Protein AF-A0A7S1F612-F1 (afdb_monomer)

Secondary structure (DSSP, 8-state):
--HHHHHHHHHHHHHHHHHHHHHHHHHHHHHTTGGGTSTTSS-----SS-S-HHHHHHHHHHHHHHHS-----------PPS----S-TT-----S--EEEEEETTTEEEEEETTHHHHHHHHHH-SSS---SHHHHHHTT-------TT-TT------PPP-

Radius of gyration: 30.18 Å; Cα contacts (8 Å, |Δi|>4): 54; chains: 1; bounding box: 71×54×84 Å

Organism: Noctiluca scintillans (NCBI:txid2966)

Sequence (163 aa):
MVAGVDIFTWYYVFLMFLVFILLAFFTCCFQTEAYKLFPRWGPIVKFDSHNDEGMRINQFLLAQHVQNYRPPEPVPEHTVKYGALGESTWGHCEAPMERVPFVHPTMGEVIMIQGFPATQEKRAHSRTWARDEPYFMKEKGIKQKILTPDDMTGSFVYQQMVP

pLDDT: mean 72.62, std 15.84, range [32.31, 98.19]

Solvent-accessible surface area (backbone atoms only — not comparable to full-atom values): 10796 Å² total; per-residue (Å²): 135,65,77,64,57,55,58,55,51,53,50,51,53,52,52,53,53,52,53,51,53,52,54,51,51,53,51,48,40,57,76,66,44,51,51,59,76,44,91,87,60,42,85,81,79,67,72,92,58,74,99,42,69,67,56,58,50,51,52,49,52,50,52,50,47,62,72,67,57,65,80,83,68,91,76,80,93,73,92,76,82,88,86,81,85,73,82,78,87,83,64,85,87,73,71,72,67,53,72,40,84,40,75,42,98,88,72,41,81,41,76,40,56,48,66,49,68,64,51,52,50,45,35,75,74,37,88,86,44,80,60,81,49,71,69,53,27,50,74,71,69,47,76,78,80,81,83,56,95,80,66,83,74,81,65,84,79,74,84,75,79,78,132

Structure (mmCIF, N/CA/C/O backbone):
data_AF-A0A7S1F612-F1
#
_entry.id   AF-A0A7S1F612-F1
#
loop_
_atom_site.group_PDB
_atom_site.id
_atom_site.type_symbol
_atom_site.label_atom_id
_atom_site.label_alt_id
_atom_site.label_comp_id
_atom_site.label_asym_id
_atom_site.label_entity_id
_atom_site.label_seq_id
_atom_site.pdbx_PDB_ins_code
_atom_site.Cartn_x
_atom_site.Cartn_y
_atom_site.Cartn_z
_atom_site.occupancy
_atom_site.B_iso_or_equiv
_atom_site.auth_seq_id
_atom_site.auth_comp_id
_atom_site.auth_asym_id
_atom_site.auth_atom_id
_atom_site.pdbx_PDB_model_num
ATOM 1 N N . MET A 1 1 ? 41.217 2.510 -47.722 1.00 54.81 1 MET A N 1
ATOM 2 C CA . MET A 1 1 ? 40.181 3.148 -46.876 1.00 54.81 1 MET A CA 1
ATOM 3 C C . MET A 1 1 ? 38.897 2.313 -46.725 1.00 54.81 1 MET A C 1
ATOM 5 O O . MET A 1 1 ? 37.914 2.848 -46.246 1.00 54.81 1 MET A O 1
ATOM 9 N N . VAL A 1 2 ? 38.886 1.009 -47.052 1.00 59.22 2 VAL A N 1
ATOM 10 C CA . VAL A 1 2 ? 37.667 0.168 -46.959 1.00 59.22 2 VAL A CA 1
ATOM 11 C C . VAL A 1 2 ? 37.621 -0.663 -45.664 1.00 59.22 2 VAL A C 1
ATOM 13 O O . VAL A 1 2 ? 36.578 -0.74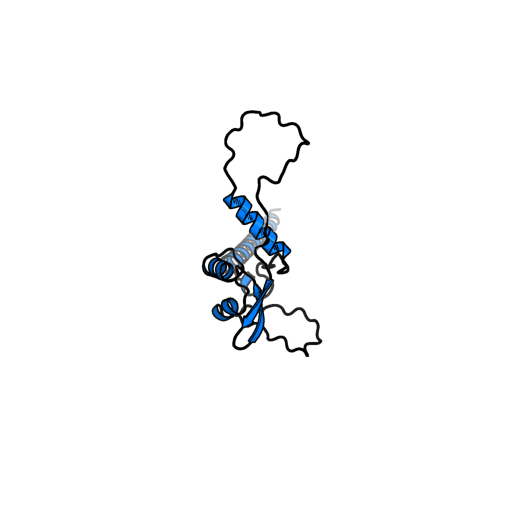5 -45.038 1.00 59.22 2 VAL A O 1
ATOM 16 N N . ALA A 1 3 ? 38.766 -1.143 -45.162 1.00 60.06 3 ALA A N 1
ATOM 17 C CA . ALA A 1 3 ? 38.830 -2.013 -43.975 1.00 60.06 3 ALA A CA 1
ATOM 18 C C . ALA A 1 3 ? 38.433 -1.353 -42.635 1.00 60.06 3 ALA A C 1
ATOM 20 O O . ALA A 1 3 ? 38.202 -2.043 -41.648 1.00 60.06 3 ALA A O 1
ATOM 21 N N . GLY A 1 4 ? 38.373 -0.018 -42.571 1.00 60.59 4 GLY A N 1
ATOM 22 C CA . GLY A 1 4 ? 37.962 0.689 -41.354 1.00 60.59 4 GLY A CA 1
ATOM 23 C C . GLY A 1 4 ? 36.454 0.633 -41.115 1.00 60.59 4 GLY A C 1
ATOM 24 O O . GLY A 1 4 ? 36.026 0.618 -39.968 1.00 60.59 4 GLY A O 1
ATOM 25 N N . VAL A 1 5 ? 35.653 0.564 -42.184 1.00 68.69 5 VAL A N 1
ATOM 26 C CA . VAL A 1 5 ? 34.184 0.601 -42.099 1.00 68.69 5 VAL A CA 1
ATOM 27 C C . VAL A 1 5 ? 33.641 -0.692 -41.487 1.00 68.69 5 VAL A C 1
ATOM 29 O O . VAL A 1 5 ? 32.752 -0.633 -40.642 1.00 68.69 5 VAL A O 1
ATOM 32 N N . ASP A 1 6 ? 34.248 -1.838 -41.805 1.00 80.81 6 ASP A N 1
ATOM 33 C CA . ASP A 1 6 ? 33.793 -3.147 -41.322 1.00 80.81 6 ASP A CA 1
ATOM 34 C C . ASP A 1 6 ? 33.875 -3.270 -39.793 1.00 80.81 6 ASP A C 1
ATOM 36 O O . ASP A 1 6 ? 32.943 -3.757 -39.155 1.00 80.81 6 ASP A O 1
ATOM 40 N N . ILE A 1 7 ? 34.958 -2.782 -39.177 1.00 87.56 7 ILE A N 1
ATOM 41 C CA . ILE A 1 7 ? 35.165 -2.884 -37.722 1.00 87.56 7 ILE A CA 1
ATOM 42 C C . ILE A 1 7 ? 34.110 -2.075 -36.963 1.00 87.56 7 ILE A C 1
ATOM 44 O O . ILE A 1 7 ? 33.538 -2.566 -35.987 1.00 87.56 7 ILE A O 1
ATOM 48 N N . PHE A 1 8 ? 33.813 -0.857 -37.424 1.00 87.62 8 PHE A N 1
ATOM 49 C CA . PHE A 1 8 ? 32.770 -0.033 -36.812 1.00 87.62 8 PHE A CA 1
ATOM 50 C C . PHE A 1 8 ? 31.387 -0.666 -36.987 1.00 87.62 8 PHE A C 1
ATOM 52 O O . PHE A 1 8 ? 30.623 -0.720 -36.025 1.00 87.62 8 PHE A O 1
ATOM 59 N N . THR A 1 9 ? 31.071 -1.209 -38.166 1.00 89.44 9 THR A N 1
ATOM 60 C CA . THR A 1 9 ? 29.791 -1.893 -38.397 1.00 89.44 9 THR A CA 1
ATOM 61 C C . THR A 1 9 ? 29.617 -3.104 -37.477 1.00 89.44 9 THR A C 1
ATOM 63 O O . THR A 1 9 ? 28.586 -3.212 -36.812 1.00 89.44 9 THR A O 1
ATOM 66 N N . TRP A 1 10 ? 30.624 -3.976 -37.362 1.00 91.56 10 TRP A N 1
ATOM 67 C CA . TRP A 1 10 ? 30.567 -5.136 -36.462 1.00 91.56 10 TRP A CA 1
ATOM 68 C C . TRP A 1 10 ? 30.443 -4.740 -34.989 1.00 91.56 10 TRP A C 1
ATOM 70 O O . TRP A 1 10 ? 29.696 -5.376 -34.243 1.00 91.56 10 TRP A O 1
ATOM 80 N N . TYR A 1 11 ? 31.109 -3.659 -34.580 1.00 93.56 11 TYR A N 1
ATOM 81 C CA . TYR A 1 11 ? 30.973 -3.107 -33.235 1.00 93.56 11 TYR A CA 1
ATOM 82 C C . TYR A 1 11 ? 29.530 -2.674 -32.926 1.00 93.56 11 TYR A C 1
ATOM 84 O O . TYR A 1 11 ? 28.983 -3.053 -31.889 1.00 93.56 11 TYR A O 1
ATOM 92 N N . TYR A 1 12 ? 28.873 -1.943 -33.833 1.00 94.88 12 TYR A N 1
ATOM 93 C CA . TYR A 1 12 ? 27.480 -1.527 -33.633 1.00 94.88 12 TYR A CA 1
ATOM 94 C C . TYR A 1 12 ? 26.499 -2.703 -33.647 1.00 94.88 12 TYR A C 1
ATOM 96 O O . TYR A 1 12 ? 25.571 -2.725 -32.838 1.00 94.88 12 TYR A O 1
ATOM 104 N N . VAL A 1 13 ? 26.717 -3.704 -34.507 1.00 95.31 13 VAL A N 1
ATOM 105 C CA . VAL A 1 13 ? 25.907 -4.935 -34.519 1.00 95.31 13 VAL A CA 1
ATOM 106 C C . VAL A 1 13 ? 26.019 -5.666 -33.180 1.00 95.31 13 VAL A C 1
ATOM 108 O O . VAL A 1 13 ? 25.002 -6.070 -32.612 1.00 95.31 13 VAL A O 1
ATOM 111 N N . PHE A 1 14 ? 27.233 -5.783 -32.637 1.00 96.56 14 PHE A N 1
ATOM 112 C CA . PHE A 1 14 ? 27.459 -6.388 -31.328 1.00 96.56 14 PHE A CA 1
ATOM 113 C C . PHE A 1 14 ? 26.760 -5.613 -30.201 1.00 96.56 14 PHE A C 1
ATOM 115 O O . PHE A 1 14 ? 26.064 -6.216 -29.383 1.00 96.56 14 PHE A O 1
ATOM 122 N N . LEU A 1 15 ? 26.884 -4.280 -30.177 1.00 97.25 15 LEU A N 1
ATOM 123 C CA . LEU A 1 15 ? 26.197 -3.445 -29.186 1.00 97.25 15 LEU A CA 1
ATOM 124 C C . LEU A 1 15 ? 24.675 -3.590 -29.262 1.00 97.25 15 LEU A C 1
ATOM 126 O O . LEU A 1 15 ? 24.020 -3.728 -28.231 1.00 97.25 15 LEU A O 1
ATOM 130 N N . MET A 1 16 ? 24.112 -3.589 -30.471 1.00 97.38 16 MET A N 1
ATOM 131 C CA . MET A 1 16 ? 22.675 -3.758 -30.672 1.00 97.38 16 MET A CA 1
ATOM 132 C C . MET A 1 16 ? 22.204 -5.116 -30.136 1.00 97.38 16 MET A C 1
ATOM 134 O O . MET A 1 16 ? 21.207 -5.189 -29.417 1.00 97.38 16 MET A O 1
ATOM 138 N N . PHE A 1 17 ? 22.948 -6.184 -30.427 1.00 97.81 17 PHE A N 1
ATOM 139 C CA . PHE A 1 17 ? 22.651 -7.519 -29.914 1.00 97.81 17 PHE A CA 1
ATOM 140 C C . PHE A 1 17 ? 22.700 -7.579 -28.378 1.00 97.81 17 PHE A C 1
ATOM 142 O O . PHE A 1 17 ? 21.800 -8.140 -27.753 1.00 97.81 17 PHE A O 1
ATOM 149 N N . LEU A 1 18 ? 23.692 -6.933 -27.757 1.00 98.06 18 LEU A N 1
ATOM 150 C CA . LEU A 1 18 ? 23.807 -6.836 -26.299 1.00 98.06 18 LEU A CA 1
ATOM 151 C C . LEU A 1 18 ? 22.589 -6.123 -25.687 1.00 98.06 18 LEU A C 1
ATOM 153 O O . LEU A 1 18 ? 22.011 -6.614 -24.715 1.00 98.06 18 LEU A O 1
ATOM 157 N N . VAL A 1 19 ? 22.147 -5.012 -26.284 1.00 98.19 19 VAL A N 1
ATOM 158 C CA . VAL A 1 19 ? 20.943 -4.289 -25.840 1.00 98.19 19 VAL A CA 1
ATOM 159 C C . VAL A 1 19 ? 19.702 -5.184 -25.905 1.00 98.19 19 VAL A C 1
ATOM 161 O O . VAL A 1 19 ? 18.923 -5.209 -24.951 1.00 98.19 19 VAL A O 1
ATOM 164 N N . PHE A 1 20 ? 19.532 -5.968 -26.973 1.00 98.12 20 PHE A N 1
ATOM 165 C CA . PHE A 1 20 ? 18.406 -6.900 -27.085 1.00 98.12 20 PHE A CA 1
ATOM 166 C C . PHE A 1 20 ? 18.432 -8.002 -26.021 1.00 98.12 20 PHE A C 1
ATOM 168 O O . PHE A 1 20 ? 17.381 -8.318 -25.461 1.00 98.12 20 PHE A O 1
ATOM 175 N N . ILE A 1 21 ? 19.608 -8.544 -25.687 1.00 98.06 21 ILE A N 1
ATOM 176 C CA . ILE A 1 21 ? 19.746 -9.522 -24.595 1.00 98.06 21 ILE A CA 1
ATOM 177 C C . ILE A 1 21 ? 19.318 -8.906 -23.260 1.00 98.06 21 ILE A C 1
ATOM 179 O O . ILE A 1 21 ? 18.557 -9.527 -22.517 1.00 98.06 21 ILE A O 1
ATOM 183 N N . LEU A 1 22 ? 19.765 -7.683 -22.959 1.00 97.62 22 LEU A N 1
ATOM 184 C CA . LEU A 1 22 ? 19.389 -6.998 -21.719 1.00 97.62 22 LEU A CA 1
ATOM 185 C C . LEU A 1 22 ? 17.879 -6.755 -21.649 1.00 97.62 22 LEU A C 1
ATOM 187 O O . LEU A 1 22 ? 17.259 -7.053 -20.629 1.00 97.62 22 LEU A O 1
ATOM 191 N N . LEU A 1 23 ? 17.271 -6.273 -22.734 1.00 97.88 23 LEU A N 1
ATOM 192 C CA . LEU A 1 23 ? 15.824 -6.061 -22.800 1.00 97.88 23 LEU A CA 1
ATOM 193 C C . LEU A 1 23 ? 15.048 -7.368 -22.612 1.00 97.88 23 LEU A C 1
ATOM 195 O O . LEU A 1 23 ? 14.076 -7.394 -21.857 1.00 97.88 23 LEU A O 1
ATOM 199 N N . ALA A 1 24 ? 15.487 -8.461 -23.239 1.00 97.19 24 ALA A N 1
ATOM 200 C CA . ALA A 1 24 ? 14.866 -9.771 -23.067 1.00 97.19 24 ALA A CA 1
ATOM 201 C C . ALA A 1 24 ? 14.977 -10.264 -21.614 1.00 97.19 24 ALA A C 1
ATOM 203 O O . ALA A 1 24 ? 13.993 -10.750 -21.054 1.00 97.19 24 ALA A O 1
ATOM 204 N N . PHE A 1 25 ? 16.137 -10.073 -20.979 1.00 96.44 25 PHE A N 1
ATOM 205 C CA . PHE A 1 25 ? 16.354 -10.418 -19.575 1.00 96.44 25 PHE A CA 1
ATOM 206 C C . PHE A 1 25 ? 15.421 -9.636 -18.641 1.00 96.44 25 PHE A C 1
ATOM 208 O O . PHE A 1 25 ? 14.708 -10.245 -17.844 1.00 96.44 25 PHE A O 1
ATOM 215 N N . PHE A 1 26 ? 15.349 -8.307 -18.775 1.00 95.44 26 PHE A N 1
ATOM 216 C CA . PHE A 1 26 ? 14.436 -7.486 -17.971 1.00 95.44 26 PHE A CA 1
ATOM 217 C C . PHE A 1 26 ? 12.969 -7.856 -18.201 1.00 95.44 26 PHE A C 1
ATOM 219 O O . PHE A 1 26 ? 12.209 -7.973 -17.240 1.00 95.44 26 PHE A O 1
ATOM 226 N N . THR A 1 27 ? 12.580 -8.101 -19.454 1.00 95.69 27 THR A N 1
ATOM 227 C CA . THR A 1 27 ? 11.215 -8.528 -19.792 1.00 95.69 27 THR A CA 1
ATOM 228 C C . THR A 1 27 ? 10.874 -9.865 -19.132 1.00 95.69 27 THR A C 1
ATOM 230 O O . THR A 1 27 ? 9.799 -10.009 -18.552 1.00 95.69 27 THR A O 1
ATOM 233 N N . CYS A 1 28 ? 11.801 -10.827 -19.153 1.00 95.44 28 CYS A N 1
ATOM 234 C CA . CYS A 1 28 ? 11.635 -12.122 -18.495 1.00 95.44 28 CYS A CA 1
ATOM 235 C C . CYS A 1 28 ? 11.515 -11.974 -16.968 1.00 95.44 28 CYS A C 1
ATOM 237 O O . CYS A 1 28 ? 10.592 -12.523 -16.368 1.00 95.44 28 CYS A O 1
ATOM 239 N N . CYS A 1 29 ? 12.381 -11.170 -16.341 1.00 91.69 29 CYS A N 1
ATOM 240 C CA . CYS A 1 29 ? 12.323 -10.873 -14.905 1.00 91.69 29 CYS A CA 1
ATOM 241 C C . CYS A 1 29 ? 10.999 -10.213 -14.491 1.00 91.69 29 CYS A C 1
ATOM 243 O O . CYS A 1 29 ? 10.503 -10.466 -13.393 1.00 91.69 29 CYS A O 1
ATOM 245 N N . PHE A 1 30 ? 10.425 -9.379 -15.364 1.00 90.50 30 PHE A N 1
ATOM 246 C CA . PHE A 1 30 ? 9.133 -8.745 -15.125 1.00 90.50 30 PHE A CA 1
ATOM 247 C C . PHE A 1 30 ? 7.978 -9.747 -15.242 1.00 90.50 30 PHE A C 1
ATOM 249 O O . PHE A 1 30 ? 7.170 -9.844 -14.324 1.00 90.50 30 PHE A O 1
ATOM 256 N N . GLN A 1 31 ? 7.933 -10.538 -16.320 1.00 93.12 31 GLN A N 1
ATOM 257 C CA . GLN A 1 31 ? 6.873 -11.531 -16.554 1.00 93.12 31 GLN A CA 1
ATOM 258 C C . GLN A 1 31 ? 6.865 -12.662 -15.521 1.00 93.12 31 GLN A C 1
ATOM 260 O O . GLN A 1 31 ? 5.808 -13.130 -15.114 1.00 93.12 31 GLN A O 1
ATOM 265 N N . THR A 1 32 ? 8.044 -13.097 -15.080 1.00 90.94 32 THR A N 1
ATOM 266 C CA . THR A 1 32 ? 8.180 -14.122 -14.031 1.00 90.94 32 THR A CA 1
ATOM 267 C C . THR A 1 32 ? 7.990 -13.560 -12.625 1.00 90.94 32 THR A C 1
ATOM 269 O O . THR A 1 32 ? 8.060 -14.309 -11.655 1.00 90.94 32 THR A O 1
ATOM 272 N N . GLU A 1 33 ? 7.788 -12.243 -12.505 1.00 88.12 33 GLU A N 1
ATOM 273 C CA . GLU A 1 33 ? 7.741 -11.518 -11.239 1.00 88.12 33 GLU A CA 1
ATOM 274 C C . GLU A 1 33 ? 8.918 -11.866 -10.310 1.00 88.12 33 GLU A C 1
ATOM 276 O O . GLU A 1 33 ? 8.783 -11.848 -9.087 1.00 88.12 33 GLU A O 1
ATOM 281 N N . ALA A 1 34 ? 10.095 -12.174 -10.871 1.00 84.44 34 ALA A N 1
ATOM 282 C CA . ALA A 1 34 ? 11.256 -12.658 -10.117 1.00 84.44 34 ALA A CA 1
ATOM 283 C C . ALA A 1 34 ? 11.707 -11.669 -9.026 1.00 84.44 34 ALA A C 1
ATOM 285 O O . ALA A 1 34 ? 12.274 -12.059 -8.006 1.00 84.44 34 ALA A O 1
ATOM 286 N N . TYR A 1 35 ? 11.387 -10.386 -9.199 1.00 79.94 35 TYR A N 1
ATOM 287 C CA . TYR A 1 35 ? 11.593 -9.341 -8.197 1.00 79.94 35 TYR A CA 1
ATOM 288 C C . TYR A 1 35 ? 10.799 -9.563 -6.894 1.00 79.94 35 TYR A C 1
ATOM 290 O O . TYR A 1 35 ? 11.154 -8.991 -5.866 1.00 79.94 35 TYR A O 1
ATOM 298 N N . LYS A 1 36 ? 9.756 -10.405 -6.893 1.00 78.75 36 LYS A N 1
ATOM 299 C CA . LYS A 1 36 ? 9.006 -10.794 -5.687 1.00 78.75 36 LYS A CA 1
ATOM 300 C C . LYS A 1 36 ? 9.691 -11.901 -4.879 1.00 78.75 36 LYS A C 1
ATOM 302 O O . LYS A 1 36 ? 9.373 -12.055 -3.704 1.00 78.75 36 LYS A O 1
ATOM 307 N N . LEU A 1 37 ? 10.620 -12.657 -5.476 1.00 81.06 37 LEU A N 1
ATOM 308 C CA . LEU A 1 37 ? 11.295 -13.781 -4.809 1.00 81.06 37 LEU A CA 1
ATOM 309 C C . LEU A 1 37 ? 12.353 -13.320 -3.800 1.00 81.06 37 LEU A C 1
ATOM 311 O O . LEU A 1 37 ? 12.612 -14.011 -2.816 1.00 81.06 37 LEU A O 1
ATOM 315 N N . PHE A 1 38 ? 12.963 -12.153 -4.021 1.00 77.12 38 PHE A N 1
ATOM 316 C CA . PHE A 1 38 ? 13.953 -11.612 -3.098 1.00 77.12 38 PHE A CA 1
ATOM 317 C C . PHE A 1 38 ? 13.273 -10.799 -1.987 1.00 77.12 38 PHE A C 1
ATOM 319 O O . PHE A 1 38 ? 12.548 -9.837 -2.274 1.00 77.12 38 PHE A O 1
ATOM 326 N N . PRO A 1 39 ? 13.515 -11.128 -0.703 1.00 70.25 39 PRO A N 1
ATOM 327 C CA . PRO A 1 39 ? 12.972 -10.346 0.397 1.00 70.25 39 PRO A CA 1
ATOM 328 C C . PRO A 1 39 ? 13.478 -8.901 0.282 1.00 70.25 39 PRO A C 1
ATOM 330 O O . PRO A 1 39 ? 14.681 -8.675 0.161 1.00 70.25 39 PRO A O 1
ATOM 333 N N . ARG A 1 40 ? 12.555 -7.927 0.363 1.00 65.75 40 ARG A N 1
ATOM 334 C CA . ARG A 1 40 ? 12.763 -6.459 0.244 1.00 65.75 40 ARG A CA 1
ATOM 335 C C . ARG A 1 40 ? 12.768 -5.860 -1.174 1.00 65.75 40 ARG A C 1
ATOM 337 O O . ARG A 1 40 ? 12.929 -4.649 -1.276 1.00 65.75 40 ARG A O 1
ATOM 344 N N . TRP A 1 41 ? 12.575 -6.646 -2.238 1.00 69.62 41 TRP A N 1
ATOM 345 C CA . TRP A 1 41 ? 12.447 -6.130 -3.621 1.00 69.62 41 TRP A CA 1
ATOM 346 C C . TRP A 1 41 ? 10.996 -6.038 -4.124 1.00 69.62 41 TRP A C 1
ATOM 348 O O . TRP A 1 41 ? 10.727 -5.434 -5.161 1.00 69.62 41 TRP A O 1
ATOM 358 N N . GLY A 1 42 ? 10.051 -6.606 -3.374 1.00 66.50 42 GLY A N 1
ATO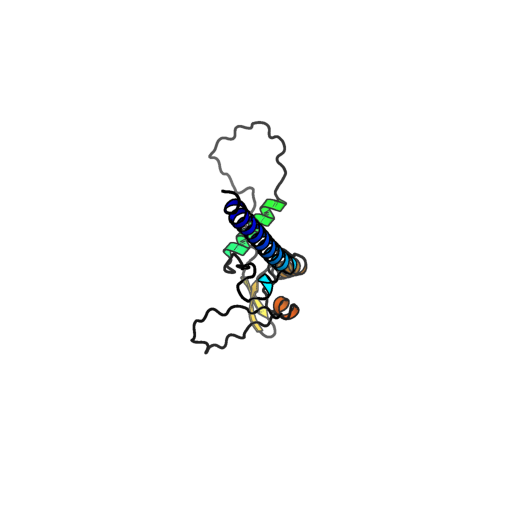M 359 C CA . GLY A 1 42 ? 8.623 -6.469 -3.640 1.00 66.50 42 GLY A CA 1
ATOM 360 C C . GLY A 1 42 ? 8.073 -5.084 -3.272 1.00 66.50 42 GLY A C 1
ATOM 361 O O . GLY A 1 42 ? 8.732 -4.323 -2.556 1.00 66.50 42 GLY A O 1
ATOM 362 N N . PRO A 1 43 ? 6.850 -4.751 -3.727 1.00 62.09 43 PRO A N 1
ATOM 363 C CA . PRO A 1 43 ? 6.175 -3.524 -3.329 1.00 62.09 43 PRO A CA 1
ATOM 364 C C . PRO A 1 43 ? 6.135 -3.454 -1.804 1.00 62.09 43 PRO A C 1
ATOM 366 O O . PRO A 1 43 ? 5.599 -4.345 -1.143 1.00 62.09 43 PRO A O 1
ATOM 369 N N . ILE A 1 44 ? 6.739 -2.406 -1.243 1.00 63.97 44 ILE A N 1
ATOM 370 C CA . ILE A 1 44 ? 6.662 -2.151 0.189 1.00 63.97 44 ILE A CA 1
ATOM 371 C C . ILE A 1 44 ? 5.206 -1.785 0.462 1.00 63.97 44 ILE A C 1
ATOM 373 O O . ILE A 1 44 ? 4.798 -0.642 0.265 1.00 63.97 44 ILE A O 1
ATOM 377 N N . VAL A 1 45 ? 4.421 -2.766 0.906 1.00 60.59 45 VAL A N 1
ATOM 378 C CA . VAL A 1 45 ? 3.101 -2.529 1.484 1.00 60.59 45 VAL A CA 1
ATOM 379 C C . VAL A 1 45 ? 3.354 -1.886 2.840 1.00 60.59 45 VAL A C 1
ATOM 381 O O . VAL A 1 45 ? 3.377 -2.542 3.880 1.00 60.59 45 VAL A O 1
ATOM 384 N N . LYS A 1 46 ? 3.641 -0.583 2.823 1.00 56.56 46 LYS A N 1
ATOM 385 C CA . LYS A 1 46 ? 3.484 0.228 4.019 1.00 56.56 46 LYS A CA 1
ATOM 386 C C . LYS A 1 46 ? 1.993 0.193 4.310 1.00 56.56 46 LYS A C 1
ATOM 388 O O . LYS A 1 46 ? 1.199 0.682 3.512 1.00 56.56 46 LYS A O 1
ATOM 393 N N . PHE A 1 47 ? 1.615 -0.438 5.415 1.00 53.22 47 PHE A N 1
ATOM 394 C CA . PHE A 1 47 ? 0.336 -0.129 6.029 1.00 53.22 47 PHE A CA 1
ATOM 395 C C . PHE A 1 47 ? 0.421 1.355 6.374 1.00 53.22 47 PHE A C 1
ATOM 397 O O . PHE A 1 47 ? 1.206 1.751 7.234 1.00 53.22 47 PHE A O 1
ATOM 404 N N . ASP A 1 48 ? -0.246 2.175 5.566 1.00 51.09 48 ASP A N 1
ATOM 405 C CA . ASP A 1 48 ? -0.151 3.630 5.607 1.00 51.09 48 ASP A CA 1
ATOM 406 C C . ASP A 1 48 ? -1.004 4.157 6.759 1.00 51.09 48 ASP A C 1
ATOM 408 O O . ASP A 1 48 ? -2.027 4.799 6.563 1.00 51.09 48 ASP A O 1
ATOM 412 N N . SER A 1 49 ? -0.640 3.749 7.971 1.00 51.06 49 SER A N 1
ATOM 413 C CA . SER A 1 49 ? -1.029 4.338 9.242 1.00 51.06 49 SER A CA 1
ATOM 414 C C . SER A 1 49 ? -0.454 3.480 10.368 1.00 51.06 49 SER A C 1
ATOM 416 O O . SER A 1 49 ? -0.404 2.250 10.312 1.00 51.06 49 SER A O 1
ATOM 418 N N . HIS A 1 50 ? -0.033 4.135 11.443 1.00 58.72 50 HIS A N 1
ATOM 419 C CA . HIS A 1 50 ? -0.138 3.483 12.743 1.00 58.72 50 HIS A CA 1
ATOM 420 C C . HIS A 1 50 ? -1.641 3.270 12.951 1.00 58.72 50 HIS A C 1
ATOM 422 O O . HIS A 1 50 ? -2.398 4.169 12.590 1.00 58.72 50 HIS A O 1
ATOM 428 N N . ASN A 1 51 ? -2.077 2.110 13.452 1.00 58.31 51 ASN A N 1
ATOM 429 C CA . ASN A 1 51 ? -3.476 1.820 13.808 1.00 58.31 51 ASN A CA 1
ATOM 430 C C . ASN A 1 51 ? -3.957 2.754 14.935 1.00 58.31 51 ASN A C 1
ATOM 432 O O . ASN A 1 51 ? -4.217 2.345 16.062 1.00 58.31 51 ASN A O 1
ATOM 436 N N . ASP A 1 52 ? -3.995 4.037 14.628 1.00 77.19 52 ASP A N 1
ATOM 437 C CA . ASP A 1 52 ? -4.383 5.123 15.482 1.00 77.19 52 ASP A CA 1
ATOM 438 C C . ASP A 1 52 ? -5.851 5.413 15.203 1.00 77.19 52 ASP A C 1
ATOM 440 O O . ASP A 1 52 ? -6.369 5.265 14.086 1.00 77.19 52 ASP A O 1
ATOM 444 N N . GLU A 1 53 ? -6.523 5.843 16.251 1.00 74.50 53 GLU A N 1
ATOM 445 C CA . GLU A 1 53 ? -7.943 6.122 16.264 1.00 74.50 53 GLU A CA 1
ATOM 446 C C . GLU A 1 53 ? -8.314 7.182 15.213 1.00 74.50 53 GLU A C 1
ATOM 448 O O . GLU A 1 53 ? -9.385 7.119 14.604 1.00 74.50 53 GLU A O 1
ATOM 453 N N . GLY A 1 54 ? -7.377 8.084 14.898 1.00 79.56 54 GLY A N 1
ATOM 454 C CA . GLY A 1 54 ? -7.511 9.055 13.814 1.00 79.56 54 GLY A CA 1
ATOM 455 C C . GLY A 1 54 ? -7.787 8.423 12.443 1.00 79.56 54 GLY A C 1
ATOM 456 O O . GLY A 1 54 ? -8.623 8.935 11.695 1.00 79.56 54 GLY A O 1
ATOM 457 N N . MET A 1 55 ? -7.169 7.280 12.108 1.00 75.69 55 MET A N 1
ATOM 458 C CA . MET A 1 55 ? -7.457 6.606 10.834 1.00 75.69 55 MET A CA 1
ATOM 459 C C . MET A 1 55 ? -8.880 6.041 10.823 1.00 75.69 55 MET A C 1
ATOM 461 O O . MET A 1 55 ? -9.589 6.180 9.824 1.00 75.69 55 MET A O 1
ATOM 465 N N . ARG A 1 56 ? -9.313 5.423 11.927 1.00 80.50 56 ARG A N 1
ATOM 466 C CA . ARG A 1 56 ? -10.660 4.850 12.040 1.00 80.50 56 ARG A CA 1
ATOM 467 C C . ARG A 1 56 ? -11.729 5.933 11.876 1.00 80.50 56 ARG A C 1
ATOM 469 O O . ARG A 1 56 ? -12.693 5.728 11.136 1.00 80.50 56 ARG A O 1
ATOM 476 N N . ILE A 1 57 ? -11.524 7.097 12.498 1.00 83.56 57 ILE A N 1
ATOM 477 C CA . ILE A 1 57 ? -12.402 8.269 12.362 1.00 83.56 57 ILE A CA 1
ATOM 478 C C . ILE A 1 57 ? -12.425 8.762 10.913 1.00 83.56 57 ILE A C 1
ATOM 480 O O . ILE A 1 57 ? -13.503 8.961 10.357 1.00 83.56 57 ILE A O 1
ATOM 484 N N . ASN A 1 58 ? -11.266 8.895 10.264 1.00 78.88 58 ASN A N 1
ATOM 485 C CA . ASN A 1 58 ? -11.204 9.334 8.868 1.00 78.88 58 ASN A CA 1
ATOM 486 C C . ASN A 1 58 ? -11.930 8.370 7.923 1.00 78.88 58 ASN A C 1
ATOM 488 O O . ASN A 1 58 ? -12.672 8.813 7.049 1.00 78.88 58 ASN A O 1
ATOM 492 N N . GLN A 1 59 ? -11.779 7.057 8.117 1.00 80.94 59 GLN A N 1
ATOM 493 C CA . GLN A 1 59 ? -12.511 6.055 7.336 1.00 80.94 59 GLN A CA 1
ATOM 494 C C . GLN A 1 59 ? -14.023 6.130 7.576 1.00 80.94 59 GLN A C 1
ATOM 496 O O . GLN A 1 59 ? -14.802 5.997 6.631 1.00 80.94 59 GLN A O 1
ATOM 501 N N . PHE A 1 60 ? -14.442 6.372 8.820 1.00 86.56 60 PHE A N 1
ATOM 502 C CA . PHE A 1 60 ? -15.847 6.571 9.162 1.00 86.56 60 PHE A CA 1
ATOM 503 C C . PHE A 1 60 ? -16.429 7.820 8.481 1.00 86.56 60 PHE A C 1
ATOM 505 O O . PHE A 1 60 ? -17.468 7.727 7.827 1.00 86.56 60 PHE A O 1
ATOM 512 N N . LEU A 1 61 ? -15.729 8.958 8.555 1.00 85.62 61 LEU A N 1
ATOM 513 C CA . LEU A 1 61 ? -16.133 10.209 7.906 1.00 85.62 61 LEU A CA 1
ATOM 514 C C . LEU A 1 61 ? -16.195 10.069 6.385 1.00 85.62 61 LEU A C 1
ATOM 516 O O . LEU A 1 61 ? -17.144 10.541 5.762 1.00 85.62 61 LEU A O 1
ATOM 520 N N . LEU A 1 62 ? -15.219 9.385 5.782 1.00 78.94 62 LEU A N 1
ATOM 521 C CA . LEU A 1 62 ? -15.203 9.139 4.343 1.00 78.94 62 LEU A CA 1
ATOM 522 C C . LEU A 1 62 ? -16.400 8.279 3.920 1.00 78.94 62 LEU A C 1
ATOM 524 O O . LEU A 1 62 ? -17.074 8.599 2.945 1.00 78.94 62 LEU A O 1
ATOM 528 N N . ALA A 1 63 ? -16.698 7.214 4.669 1.00 83.06 63 ALA A N 1
ATOM 529 C CA . ALA A 1 63 ? -17.846 6.355 4.396 1.00 83.06 63 ALA A CA 1
ATOM 530 C C . ALA A 1 63 ? -19.172 7.121 4.517 1.00 83.06 63 ALA A C 1
ATOM 532 O O . ALA A 1 63 ? -20.040 6.977 3.656 1.00 83.06 63 ALA A O 1
ATOM 533 N N . GLN A 1 64 ? -19.307 7.971 5.538 1.00 86.19 64 GLN A N 1
ATOM 534 C CA . GLN A 1 64 ? -20.467 8.844 5.703 1.00 86.19 64 GLN A CA 1
ATOM 535 C C . GLN A 1 64 ? -20.572 9.857 4.557 1.00 86.19 64 GLN A C 1
ATOM 537 O O . GLN A 1 64 ? -21.662 10.072 4.034 1.00 86.19 64 GLN A O 1
ATOM 542 N N . HIS A 1 65 ? -19.454 10.445 4.123 1.00 82.62 65 HIS A N 1
ATOM 543 C CA . HIS A 1 65 ? -19.434 11.367 2.991 1.00 82.62 65 HIS A CA 1
ATOM 544 C C . HIS A 1 65 ? -19.848 10.674 1.692 1.00 82.62 65 HIS A C 1
ATOM 546 O O . HIS A 1 65 ? -20.654 11.227 0.960 1.00 82.62 65 HIS A O 1
ATOM 552 N N . VAL A 1 66 ? -19.371 9.453 1.432 1.00 80.81 66 VAL A N 1
ATOM 553 C CA . VAL A 1 66 ? -19.753 8.661 0.249 1.00 80.81 66 VAL A CA 1
ATOM 554 C C . VAL A 1 66 ? -21.228 8.258 0.290 1.00 80.81 66 VAL A C 1
ATOM 556 O O . VAL A 1 66 ? -21.899 8.325 -0.734 1.00 80.81 66 VAL A O 1
ATOM 559 N N . GLN A 1 67 ? -21.759 7.875 1.456 1.00 79.19 67 GLN A N 1
ATOM 560 C CA . GLN A 1 67 ? -23.188 7.566 1.605 1.00 79.19 67 GLN A CA 1
ATOM 561 C C . GLN A 1 67 ? -24.075 8.800 1.425 1.00 79.19 67 GLN A C 1
ATOM 563 O O . GLN A 1 67 ? -25.138 8.712 0.816 1.00 79.19 67 GLN A O 1
ATOM 568 N N . ASN A 1 68 ? -23.625 9.947 1.933 1.00 79.12 68 ASN A N 1
ATOM 569 C CA . ASN A 1 68 ? -24.337 11.217 1.826 1.00 79.12 68 ASN A CA 1
ATOM 570 C C . ASN A 1 68 ? -24.013 11.972 0.535 1.00 79.12 68 ASN A C 1
ATOM 572 O O . ASN A 1 68 ? -24.560 13.055 0.314 1.00 79.12 68 ASN A O 1
ATOM 576 N N . TYR A 1 69 ? -23.137 11.429 -0.314 1.00 79.75 69 TYR A N 1
ATOM 577 C CA . TYR A 1 69 ? -22.803 12.021 -1.595 1.00 79.75 69 TYR A CA 1
ATOM 578 C C . TYR A 1 69 ? -24.018 11.893 -2.508 1.00 79.75 69 TYR A C 1
ATOM 580 O O . TYR A 1 69 ? -24.236 10.888 -3.186 1.00 79.75 69 TYR A O 1
ATOM 588 N N . ARG A 1 70 ? -24.835 12.943 -2.509 1.00 73.69 70 ARG A N 1
ATOM 589 C CA . ARG A 1 70 ? -25.798 13.187 -3.570 1.00 73.69 70 ARG A CA 1
ATOM 590 C C . ARG A 1 70 ? -25.033 13.817 -4.731 1.00 73.69 70 ARG A C 1
ATOM 592 O O . ARG A 1 70 ? -24.340 14.812 -4.500 1.00 73.69 70 ARG A O 1
ATOM 599 N N . PRO A 1 71 ? -25.138 13.280 -5.959 1.00 71.81 71 PRO A N 1
ATOM 600 C CA . PRO A 1 71 ? -24.643 14.003 -7.119 1.00 71.81 71 PRO A CA 1
ATOM 601 C C . PRO A 1 71 ? -25.297 15.393 -7.118 1.00 71.81 71 PRO A C 1
ATOM 603 O O . PRO A 1 71 ? -26.492 15.487 -6.820 1.00 71.81 71 PRO A O 1
ATOM 606 N N . PRO A 1 72 ? -24.537 16.472 -7.364 1.00 61.41 72 PRO A N 1
ATOM 607 C CA . PRO A 1 72 ? -25.094 17.813 -7.322 1.00 61.41 72 PRO A CA 1
ATOM 608 C C . PRO A 1 72 ? -26.202 17.925 -8.371 1.00 61.41 72 PRO A C 1
ATOM 610 O O . PRO A 1 72 ? -25.946 17.821 -9.570 1.00 61.41 72 PRO A O 1
ATOM 613 N N . GLU A 1 73 ? -27.438 18.130 -7.917 1.00 67.00 73 GLU A N 1
ATOM 614 C CA . GLU A 1 73 ? -28.481 18.667 -8.785 1.00 67.00 73 GLU A CA 1
ATOM 615 C C . GLU A 1 73 ? -28.125 20.127 -9.115 1.00 67.00 73 GLU A C 1
ATOM 617 O O . GLU A 1 73 ? -27.529 20.806 -8.274 1.00 67.00 73 GLU A O 1
ATOM 622 N N . PRO A 1 74 ? -28.422 20.631 -10.324 1.00 53.75 74 PRO A N 1
ATOM 623 C CA . PRO A 1 74 ? -28.123 22.015 -10.682 1.00 53.75 74 PRO A CA 1
ATOM 624 C C . PRO A 1 74 ? -28.878 22.966 -9.740 1.00 53.75 74 PRO A C 1
ATOM 626 O O . PRO A 1 74 ? -30.101 23.073 -9.798 1.00 53.75 74 PRO A O 1
ATOM 629 N N . VAL A 1 75 ? -28.150 23.629 -8.839 1.00 56.03 75 VAL A N 1
ATOM 630 C CA . VAL A 1 75 ? -28.740 24.462 -7.782 1.00 56.03 75 VAL A CA 1
ATOM 631 C C . VAL A 1 75 ? -29.055 25.864 -8.330 1.00 56.03 75 VAL A C 1
ATOM 633 O O . VAL A 1 75 ? -28.141 26.518 -8.837 1.00 56.03 75 VAL A O 1
ATOM 636 N N . PRO A 1 76 ? -30.304 26.363 -8.221 1.00 55.91 76 PRO A N 1
ATOM 637 C CA . PRO A 1 76 ? -30.618 27.766 -8.470 1.00 55.91 76 PRO A CA 1
ATOM 638 C C . PRO A 1 76 ? -30.033 28.663 -7.369 1.00 55.91 76 PRO A C 1
ATOM 640 O O . PRO A 1 76 ? -30.004 28.316 -6.188 1.00 55.91 76 PRO A O 1
ATOM 643 N N . GLU A 1 77 ? -29.548 29.829 -7.781 1.00 47.62 77 GLU A N 1
ATOM 644 C CA . GLU A 1 77 ? -28.784 30.782 -6.980 1.00 47.62 77 GLU A CA 1
ATOM 645 C C . GLU A 1 77 ? -29.614 31.343 -5.806 1.00 47.62 77 GLU A C 1
ATOM 647 O O . GLU A 1 77 ? -30.505 32.171 -5.990 1.00 47.62 77 GLU A O 1
ATOM 652 N N . HIS A 1 78 ? -29.328 30.902 -4.576 1.00 52.00 78 HIS A N 1
ATOM 653 C CA . HIS A 1 78 ? -29.919 31.472 -3.363 1.00 52.00 78 HIS A CA 1
ATOM 654 C C . HIS A 1 78 ? -28.857 32.171 -2.509 1.00 52.00 78 HIS A C 1
ATOM 656 O O . HIS A 1 78 ? -27.904 31.568 -2.018 1.00 52.00 78 HIS A O 1
ATOM 662 N N . THR A 1 79 ? -29.055 33.474 -2.316 1.00 50.91 79 THR A N 1
ATOM 663 C CA . THR A 1 79 ? -28.235 34.372 -1.500 1.00 50.91 79 THR A CA 1
ATOM 664 C C . THR A 1 79 ? -28.514 34.165 -0.010 1.00 50.91 79 THR A C 1
ATOM 666 O O . THR A 1 79 ? -29.405 34.784 0.569 1.00 50.91 79 THR A O 1
ATOM 669 N N . VAL A 1 80 ? -27.733 33.305 0.646 1.00 50.72 80 VAL A N 1
ATOM 670 C CA . VAL A 1 80 ? -27.782 33.152 2.110 1.00 50.72 80 VAL A CA 1
ATOM 671 C C . VAL A 1 80 ? -26.734 34.061 2.757 1.00 50.72 80 VAL A C 1
ATOM 673 O O . VAL A 1 80 ? -25.543 33.970 2.466 1.00 50.72 80 VAL A O 1
ATOM 676 N N . LYS A 1 81 ? -27.182 34.963 3.640 1.00 51.59 81 LYS A N 1
ATOM 677 C CA . LYS A 1 81 ? -26.316 35.828 4.456 1.00 51.59 81 LYS A CA 1
ATOM 678 C C . LYS A 1 81 ? -25.714 35.030 5.619 1.00 51.59 81 LYS A C 1
ATOM 680 O O . LYS A 1 81 ? -26.434 34.396 6.383 1.00 51.59 81 LYS A O 1
ATOM 685 N N . TYR A 1 82 ? -24.394 35.100 5.757 1.00 43.78 82 TYR A N 1
ATOM 686 C CA . TYR A 1 82 ? -23.612 34.467 6.820 1.00 43.78 82 TYR A CA 1
ATOM 687 C C . TYR A 1 82 ? -23.900 35.112 8.191 1.00 43.78 82 TYR A C 1
ATOM 689 O O . TYR A 1 82 ? -23.839 36.337 8.297 1.00 43.78 82 TYR A O 1
ATOM 697 N N . GLY A 1 83 ? -24.173 34.312 9.236 1.00 52.25 83 GLY A N 1
ATOM 698 C CA . GLY A 1 83 ? -24.081 34.779 10.633 1.00 52.25 83 GLY A CA 1
ATOM 699 C C . GLY A 1 83 ? -25.257 34.548 11.597 1.00 52.25 83 GLY A C 1
ATOM 700 O O . GLY A 1 83 ? -25.188 35.059 12.708 1.00 52.25 83 GLY A O 1
ATOM 701 N N . ALA A 1 84 ? -26.305 33.792 11.256 1.00 52.94 84 ALA A N 1
ATOM 702 C CA . ALA A 1 84 ? -27.376 33.454 12.209 1.00 52.94 84 ALA A CA 1
ATOM 703 C C . ALA A 1 84 ? -27.452 31.933 12.435 1.00 52.94 84 ALA A C 1
ATOM 705 O O . ALA A 1 84 ? -28.193 31.233 11.751 1.00 52.94 84 ALA A O 1
ATOM 706 N N . LEU A 1 85 ? -26.649 31.409 13.366 1.00 47.22 85 LEU A N 1
ATOM 707 C CA . LEU A 1 85 ? -26.709 30.006 13.792 1.00 47.22 85 LEU A CA 1
ATOM 708 C C . LEU A 1 85 ? -27.716 29.869 14.944 1.00 47.22 85 LEU A C 1
ATOM 710 O O . LEU A 1 85 ? -27.449 30.311 16.057 1.00 47.22 85 LEU A O 1
ATOM 714 N N . GLY A 1 86 ? -28.885 29.298 14.644 1.00 63.56 86 GLY A N 1
ATOM 715 C CA . GLY A 1 86 ? -29.855 28.827 15.639 1.00 63.56 86 GLY A CA 1
ATOM 716 C C . GLY A 1 86 ? -29.463 27.475 16.254 1.00 63.56 86 GLY A C 1
ATOM 717 O O . GLY A 1 86 ? -28.333 27.014 16.092 1.00 63.56 86 GLY A O 1
ATOM 718 N N . GLU A 1 87 ? -30.405 26.835 16.957 1.00 59.28 87 GLU A N 1
ATOM 719 C CA . GLU A 1 87 ? -30.227 25.499 17.549 1.00 59.28 87 GLU A CA 1
ATOM 720 C C . GLU A 1 87 ? -29.824 24.450 16.495 1.00 59.28 87 GLU A C 1
ATOM 722 O O . GLU A 1 87 ? -30.249 24.515 15.340 1.00 59.28 87 GLU A O 1
ATOM 727 N N . SER A 1 88 ? -28.980 23.485 16.885 1.00 61.50 88 SER A N 1
ATOM 728 C CA . SER A 1 88 ? -28.450 22.460 15.976 1.00 61.50 88 SER A CA 1
ATOM 729 C C . SER A 1 88 ? -29.579 21.646 15.338 1.00 61.50 88 SER A C 1
ATOM 731 O O . SER A 1 88 ? -30.171 20.772 15.968 1.00 61.50 88 SER A O 1
ATOM 733 N N . THR A 1 89 ? -29.839 21.884 14.053 1.00 60.97 89 THR A N 1
ATOM 734 C CA . THR A 1 89 ? -30.829 21.140 13.259 1.00 60.97 89 THR A CA 1
ATOM 735 C C . THR A 1 89 ? -30.362 19.734 12.868 1.00 60.97 89 THR A C 1
ATOM 737 O O . THR A 1 89 ? -31.132 18.982 12.280 1.00 60.97 89 THR A O 1
ATOM 740 N N . TRP A 1 90 ? -29.109 19.368 13.167 1.00 61.50 90 TRP A N 1
ATOM 741 C CA . TRP A 1 90 ? -28.486 18.105 12.742 1.00 61.50 90 TRP A CA 1
ATOM 742 C C . TRP A 1 90 ? -28.532 16.993 13.806 1.00 61.50 90 TRP A C 1
ATOM 744 O O . TRP A 1 90 ? -27.975 15.921 13.586 1.00 61.50 90 TRP A O 1
ATOM 754 N N . GLY A 1 91 ? -29.212 17.221 14.936 1.00 56.47 91 GLY A N 1
ATOM 755 C CA . GLY A 1 91 ? -29.306 16.262 16.042 1.00 56.47 91 GLY A CA 1
ATOM 756 C C . GLY A 1 91 ? -28.092 16.275 16.982 1.00 56.47 91 GLY A C 1
ATOM 757 O O . GLY A 1 91 ? -27.105 16.979 16.754 1.00 56.47 91 GLY A O 1
ATOM 758 N N . HIS A 1 92 ? -28.193 15.530 18.087 1.00 48.69 92 HIS A N 1
ATOM 759 C CA . HIS A 1 92 ? -27.112 15.355 19.059 1.00 48.69 92 HIS A CA 1
ATOM 760 C C . HIS A 1 92 ? -26.127 14.301 18.530 1.00 48.69 92 HIS A C 1
ATOM 762 O O . HIS A 1 92 ? -26.524 13.184 18.206 1.00 48.69 92 HIS A O 1
ATOM 768 N N . CYS A 1 93 ? -24.851 14.661 18.386 1.00 50.94 93 CYS A N 1
ATOM 769 C CA . CYS A 1 93 ? -23.819 13.733 17.933 1.00 50.94 93 CYS A CA 1
ATOM 770 C C . CYS A 1 93 ? -23.318 12.916 19.130 1.00 50.94 93 CYS A C 1
ATOM 772 O O . CYS A 1 93 ? -22.410 13.345 19.842 1.00 50.94 93 CYS A O 1
ATOM 774 N N . GLU A 1 94 ? -23.923 11.755 19.366 1.00 58.09 94 GLU A N 1
ATOM 775 C CA . GLU A 1 94 ? -23.445 10.795 20.360 1.00 58.09 94 GLU A CA 1
ATOM 776 C C . GLU A 1 94 ? -22.369 9.913 19.722 1.00 58.09 94 GLU A C 1
ATOM 778 O O . GLU A 1 94 ? -22.594 9.241 18.712 1.00 58.09 94 GLU A O 1
ATOM 783 N N . ALA A 1 95 ? -21.158 9.937 20.280 1.00 52.47 95 ALA A N 1
ATOM 784 C CA . ALA A 1 95 ? -20.099 9.057 19.816 1.00 52.47 95 ALA A CA 1
ATOM 785 C C . ALA A 1 95 ? -20.506 7.600 20.123 1.00 52.47 95 ALA A C 1
ATOM 787 O O . ALA A 1 95 ? -20.703 7.272 21.292 1.00 52.47 95 ALA A O 1
ATOM 788 N N . PRO A 1 96 ? -20.561 6.690 19.130 1.00 58.59 96 PRO A N 1
ATOM 789 C CA . PRO A 1 96 ? -21.042 5.312 19.303 1.00 58.59 96 PRO A CA 1
ATOM 790 C C . PRO A 1 96 ? -20.068 4.417 20.094 1.00 58.59 96 PRO A C 1
ATOM 792 O O . PRO A 1 96 ? -20.108 3.198 19.981 1.00 58.59 96 PRO A O 1
ATOM 795 N N . MET A 1 97 ? -19.145 5.013 20.849 1.00 60.00 97 MET A N 1
ATOM 796 C CA . MET A 1 97 ? -18.119 4.341 21.644 1.00 60.00 97 MET A CA 1
ATOM 797 C C . MET A 1 97 ? -18.306 4.598 23.134 1.00 60.00 97 MET A C 1
ATOM 799 O O . MET A 1 97 ? -17.327 4.706 23.879 1.00 60.00 97 MET A O 1
ATOM 803 N N . GLU A 1 98 ? -19.55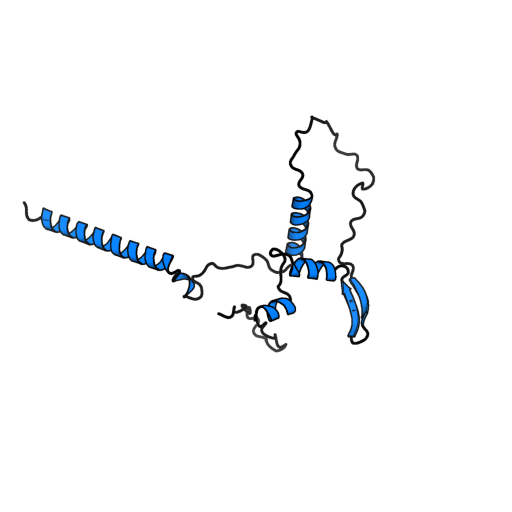4 4.720 23.575 1.00 76.25 98 GLU A N 1
ATOM 804 C CA . GLU A 1 98 ? -19.824 4.819 24.996 1.00 76.25 98 GLU A CA 1
ATOM 805 C C . GLU A 1 98 ? -19.311 3.553 25.694 1.00 76.25 98 GLU A C 1
ATOM 807 O O . GLU A 1 98 ? -19.656 2.414 25.352 1.00 76.25 98 GLU A O 1
ATOM 812 N N . ARG A 1 99 ? -18.389 3.778 26.631 1.00 80.81 99 ARG A N 1
ATOM 813 C CA . ARG A 1 99 ? -17.775 2.748 27.458 1.00 80.81 99 ARG A CA 1
ATOM 814 C C . ARG A 1 99 ? -18.687 2.523 28.644 1.00 80.81 99 ARG A C 1
ATOM 816 O O . ARG A 1 99 ? -18.703 3.338 29.562 1.00 80.81 99 ARG A O 1
ATOM 823 N N . VAL A 1 100 ? -19.420 1.420 28.623 1.00 83.56 100 VAL A N 1
ATOM 824 C CA . VAL A 1 100 ? -20.353 1.090 29.696 1.00 83.56 100 VAL A CA 1
ATOM 825 C C . VAL A 1 100 ? -19.737 0.015 30.585 1.00 83.56 100 VAL A C 1
ATOM 827 O O . VAL A 1 100 ? -19.319 -1.029 30.074 1.00 83.56 100 VAL A O 1
ATOM 830 N N . PRO A 1 101 ? -19.638 0.246 31.906 1.00 89.31 101 PRO A N 1
ATOM 831 C CA . PRO A 1 101 ? -19.221 -0.798 32.828 1.00 89.31 101 PRO A CA 1
ATOM 832 C C . PRO A 1 101 ? -20.243 -1.940 32.792 1.00 89.31 101 PRO A C 1
ATOM 834 O O . PRO A 1 101 ? -21.450 -1.725 32.898 1.00 89.31 101 PRO A O 1
ATOM 837 N N . PHE A 1 102 ? -19.757 -3.161 32.622 1.00 89.69 102 PHE A N 1
ATOM 838 C CA . PHE A 1 102 ? -20.552 -4.377 32.538 1.00 89.69 102 PHE A CA 1
ATOM 839 C C . PHE A 1 102 ? -19.931 -5.448 33.432 1.00 89.69 102 PHE A C 1
ATOM 841 O O . PHE A 1 102 ? -18.721 -5.652 33.417 1.00 89.69 102 PHE A O 1
ATOM 848 N N . VAL A 1 103 ? -20.749 -6.162 34.201 1.00 90.88 103 VAL A N 1
ATOM 849 C CA . VAL A 1 103 ? -20.267 -7.262 35.044 1.00 90.88 103 VAL A CA 1
ATOM 850 C C . VAL A 1 103 ? -20.424 -8.573 34.278 1.00 90.88 103 VAL A C 1
ATOM 852 O O . VAL A 1 103 ? -21.526 -9.104 34.143 1.00 90.88 103 VAL A O 1
ATOM 855 N N . HIS A 1 104 ? -19.318 -9.096 33.755 1.00 86.88 104 HIS A N 1
ATOM 856 C CA . HIS A 1 104 ? -19.279 -10.372 33.051 1.00 86.88 104 HIS A CA 1
ATOM 857 C C . HIS A 1 104 ? -19.241 -11.541 34.055 1.00 86.88 104 HIS A C 1
ATOM 859 O O . HIS A 1 104 ? -18.409 -11.525 34.965 1.00 86.88 104 HIS A O 1
ATOM 865 N N . PRO A 1 105 ? -20.052 -12.605 33.878 1.00 88.81 105 PRO A N 1
ATOM 866 C CA . PRO A 1 105 ? -20.220 -13.672 34.876 1.00 88.81 105 PRO A CA 1
ATOM 867 C C . PRO A 1 105 ? -18.928 -14.422 35.236 1.00 88.81 105 PRO A C 1
ATOM 869 O O . PRO A 1 105 ? -18.814 -14.958 36.332 1.00 88.81 105 PRO A O 1
ATOM 872 N N . THR A 1 106 ? -17.948 -14.456 34.333 1.00 86.56 106 THR A N 1
ATOM 873 C CA . THR A 1 106 ? -16.641 -15.105 34.551 1.00 86.56 106 THR A CA 1
ATOM 874 C C . THR A 1 106 ? -15.466 -14.139 34.675 1.00 86.56 106 THR A C 1
ATOM 876 O O . THR A 1 106 ? -14.426 -14.548 35.175 1.00 86.56 106 THR A O 1
ATOM 879 N N . MET A 1 107 ? -15.595 -12.888 34.216 1.00 77.94 107 MET A N 1
ATOM 880 C CA . MET A 1 107 ? -14.471 -11.932 34.165 1.00 77.94 107 MET A CA 1
ATOM 881 C C . MET A 1 107 ? -14.613 -10.777 35.166 1.00 77.94 107 MET A C 1
ATOM 883 O O . MET A 1 107 ? -13.677 -10.001 35.320 1.00 77.94 107 MET A O 1
ATOM 887 N N . GLY A 1 108 ? -15.746 -10.675 35.870 1.00 90.88 108 GLY A N 1
ATOM 888 C CA . GLY A 1 108 ? -16.010 -9.579 36.800 1.00 90.88 108 GLY A CA 1
ATOM 889 C C . GLY A 1 108 ? -16.330 -8.274 36.070 1.00 90.88 108 GLY A C 1
ATOM 890 O O . GLY A 1 108 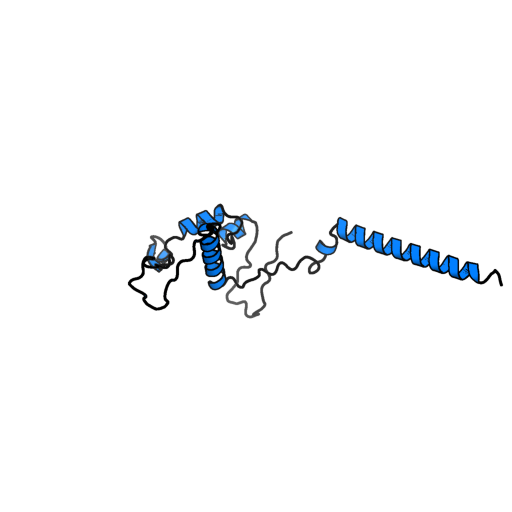? -16.982 -8.286 35.027 1.00 90.88 108 GLY A O 1
ATOM 891 N N . GLU A 1 109 ? -15.900 -7.144 36.627 1.00 90.88 109 GLU A N 1
ATOM 892 C CA . GLU A 1 109 ? -16.111 -5.817 36.042 1.00 90.88 109 GLU A CA 1
ATOM 893 C C . GLU A 1 109 ? -15.253 -5.627 34.786 1.00 90.88 109 GLU A C 1
ATOM 895 O O . GLU A 1 109 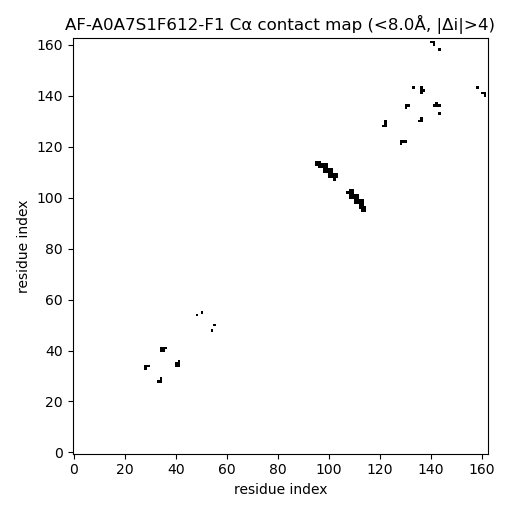? -14.024 -5.592 34.837 1.00 90.88 109 GLU A O 1
ATOM 900 N N . VAL A 1 110 ? -15.914 -5.490 33.640 1.00 89.06 110 VAL A N 1
ATOM 901 C CA . VAL A 1 110 ? -15.292 -5.221 32.345 1.00 89.06 110 VAL A CA 1
ATOM 902 C C . VAL A 1 110 ? -15.930 -3.992 31.709 1.00 89.06 110 VAL A C 1
ATOM 904 O O . VAL A 1 110 ? -17.075 -3.644 31.981 1.00 89.06 110 VAL A O 1
ATOM 907 N N . ILE A 1 111 ? -15.194 -3.315 30.833 1.00 85.44 111 ILE A N 1
ATOM 908 C CA . ILE A 1 111 ? -15.736 -2.201 30.054 1.00 85.44 111 ILE A CA 1
ATOM 909 C C . ILE A 1 111 ? -16.272 -2.767 28.741 1.00 85.44 111 ILE A C 1
ATOM 911 O O . ILE A 1 111 ? -15.504 -3.272 27.920 1.00 85.44 111 ILE A O 1
ATOM 915 N N . MET A 1 112 ? -17.582 -2.672 28.534 1.00 82.25 112 MET A N 1
ATOM 916 C CA . MET A 1 112 ? -18.216 -3.014 27.267 1.00 82.25 112 MET A CA 1
ATOM 917 C C . MET A 1 112 ? -18.256 -1.776 26.371 1.00 82.25 112 MET A C 1
ATOM 919 O O . MET A 1 112 ? -18.731 -0.714 26.769 1.00 82.25 112 MET A O 1
ATOM 923 N N . ILE A 1 113 ? -17.764 -1.919 25.143 1.00 79.56 113 ILE A N 1
ATOM 924 C CA . ILE A 1 113 ? -17.907 -0.893 24.109 1.00 79.56 113 ILE A CA 1
ATOM 925 C C . ILE A 1 113 ? -19.228 -1.157 23.391 1.00 79.56 113 ILE A C 1
ATOM 927 O O . ILE A 1 113 ? -19.400 -2.213 22.769 1.00 79.56 113 ILE A O 1
ATOM 931 N N . GLN A 1 114 ? -20.167 -0.217 23.477 1.00 78.56 114 GLN A N 1
ATOM 932 C CA . GLN A 1 114 ? -21.423 -0.334 22.741 1.00 78.56 114 GLN A CA 1
ATOM 933 C C . GLN A 1 114 ? -21.180 -0.334 21.221 1.00 78.56 114 GLN A C 1
ATOM 935 O O . GLN A 1 114 ? -20.217 0.239 20.722 1.00 78.56 114 GLN A O 1
ATOM 940 N N . GLY A 1 115 ? -22.022 -1.046 20.465 1.00 77.94 115 GLY A N 1
ATOM 941 C CA . GLY A 1 115 ? -21.908 -1.112 18.999 1.00 77.94 115 GLY A CA 1
ATOM 942 C C . GLY A 1 115 ? -20.768 -1.991 18.457 1.00 77.94 115 GLY A C 1
ATOM 943 O O . GLY A 1 115 ? -20.582 -2.084 17.237 1.00 77.94 115 GLY A O 1
ATOM 944 N N . PHE A 1 116 ? -20.027 -2.694 19.320 1.00 79.75 116 PHE A N 1
ATOM 945 C CA . PHE A 1 116 ? -18.995 -3.640 18.885 1.00 79.75 116 PHE A CA 1
ATOM 946 C C . PHE A 1 116 ? -19.525 -4.806 18.018 1.00 79.75 116 PHE A C 1
ATOM 948 O O . PHE A 1 116 ? -18.868 -5.132 17.029 1.00 79.75 116 PHE A O 1
ATOM 955 N N . PRO A 1 117 ? -20.722 -5.387 18.259 1.00 79.38 117 PRO A N 1
ATOM 956 C CA . PRO A 1 117 ? -21.268 -6.431 17.383 1.00 79.38 117 PRO A CA 1
ATOM 957 C C . PRO A 1 117 ? -21.472 -5.970 15.932 1.00 79.38 117 PRO A C 1
ATOM 959 O O . PRO A 1 117 ? -21.052 -6.652 15.002 1.00 79.38 117 PRO A O 1
ATOM 962 N N . ALA A 1 118 ? -22.017 -4.766 15.726 1.00 78.62 118 ALA A N 1
ATOM 963 C CA . ALA A 1 118 ? -22.181 -4.185 14.388 1.00 78.62 118 ALA A CA 1
ATOM 964 C C . ALA A 1 118 ? -20.824 -3.917 13.708 1.00 78.62 118 ALA A C 1
ATOM 966 O O . ALA A 1 118 ? -20.676 -4.025 12.490 1.00 78.62 118 ALA A O 1
ATOM 967 N N . THR A 1 119 ? -19.806 -3.589 14.505 1.00 77.62 119 THR A N 1
ATOM 968 C CA . THR A 1 119 ? -18.421 -3.447 14.043 1.00 77.62 119 THR A CA 1
ATOM 969 C C . THR A 1 119 ? -17.856 -4.798 13.591 1.00 77.62 119 THR A C 1
ATOM 971 O O . THR A 1 119 ? -17.259 -4.882 12.516 1.00 77.62 119 THR A O 1
ATOM 974 N N . GLN A 1 120 ? -18.080 -5.874 14.354 1.00 80.06 120 GLN A N 1
ATOM 975 C CA . GLN A 1 120 ? -17.680 -7.228 13.958 1.00 80.06 120 GLN A CA 1
ATOM 976 C C . GLN A 1 120 ? -18.389 -7.697 12.683 1.00 80.06 120 GLN A C 1
ATOM 978 O O . GLN A 1 120 ? -17.734 -8.250 11.799 1.00 80.06 120 GLN A O 1
ATOM 983 N N . GLU A 1 121 ? -19.681 -7.409 12.534 1.00 83.12 121 GLU A N 1
ATOM 984 C CA . GLU A 1 121 ? -20.445 -7.717 11.320 1.00 83.12 121 GLU A CA 1
ATOM 985 C C . GLU A 1 121 ? -19.864 -6.995 10.093 1.00 83.12 121 GLU A C 1
ATOM 987 O O . GLU A 1 121 ? -19.564 -7.618 9.069 1.00 83.12 121 GLU A O 1
ATOM 992 N N . LYS A 1 122 ? -19.587 -5.688 10.209 1.00 81.19 122 LYS A N 1
ATOM 993 C CA . LYS A 1 122 ? -18.936 -4.926 9.132 1.00 81.19 122 LYS A CA 1
ATOM 994 C C . LYS A 1 122 ? -17.560 -5.484 8.783 1.00 81.19 122 LYS A C 1
ATOM 996 O O . LYS A 1 122 ? -17.226 -5.537 7.603 1.00 81.19 122 LYS A O 1
ATOM 1001 N N . ARG A 1 123 ? -16.773 -5.939 9.761 1.00 81.31 123 ARG A N 1
ATOM 1002 C CA . ARG A 1 123 ? -15.476 -6.587 9.498 1.00 81.31 123 ARG A CA 1
ATOM 1003 C C . ARG A 1 123 ? -15.626 -7.920 8.780 1.00 81.31 123 ARG A C 1
ATOM 1005 O O . ARG A 1 123 ? -14.855 -8.187 7.859 1.00 81.31 123 ARG A O 1
ATOM 1012 N N . ALA A 1 124 ? -16.613 -8.730 9.157 1.00 80.06 124 ALA A N 1
ATOM 1013 C CA . ALA A 1 124 ? -16.880 -10.009 8.508 1.00 80.06 124 ALA A CA 1
ATOM 1014 C C . ALA A 1 124 ? -17.253 -9.820 7.026 1.00 80.06 124 ALA A C 1
ATOM 1016 O O . ALA A 1 124 ? -16.711 -10.507 6.151 1.00 80.06 124 ALA A O 1
ATOM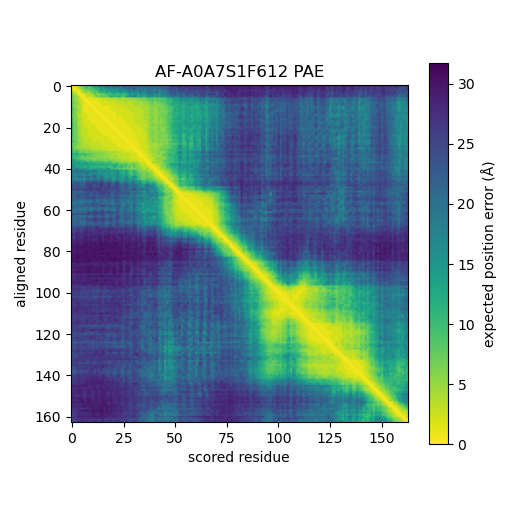 1017 N N . HIS A 1 125 ? -18.095 -8.826 6.726 1.00 81.00 125 HIS A N 1
ATOM 1018 C CA . HIS A 1 125 ? -18.681 -8.648 5.394 1.00 81.00 125 HIS A CA 1
ATOM 1019 C C . HIS A 1 125 ? -17.977 -7.619 4.497 1.00 81.00 125 HIS A C 1
ATOM 1021 O O . HIS A 1 125 ? -18.060 -7.729 3.274 1.00 81.00 125 HIS A O 1
ATOM 1027 N N . SER A 1 126 ? -17.240 -6.652 5.050 1.00 79.56 126 SER A N 1
ATOM 1028 C CA . SER A 1 126 ? -16.516 -5.653 4.256 1.00 79.56 126 SER A CA 1
ATOM 1029 C C . SER A 1 126 ? -15.063 -6.056 4.007 1.00 79.56 126 SER A C 1
ATOM 1031 O O . SER A 1 126 ? -14.357 -6.536 4.898 1.00 79.56 126 SER A O 1
ATOM 1033 N N . ARG A 1 127 ? -14.605 -5.838 2.769 1.00 70.75 127 ARG A N 1
ATOM 1034 C CA . ARG A 1 127 ? -13.192 -5.962 2.376 1.00 70.75 127 ARG A CA 1
ATOM 1035 C C . ARG A 1 127 ? -12.357 -4.743 2.766 1.00 70.75 127 ARG A C 1
ATOM 1037 O O . ARG A 1 127 ? -11.146 -4.876 2.881 1.00 70.75 127 ARG A O 1
ATOM 1044 N N . THR A 1 128 ? -12.983 -3.579 2.935 1.00 64.25 128 THR A N 1
ATOM 1045 C CA . THR A 1 128 ? -12.290 -2.313 3.227 1.00 64.25 128 THR A CA 1
ATOM 1046 C C . THR A 1 128 ? -12.110 -2.064 4.720 1.00 64.25 128 THR A C 1
ATOM 1048 O O . THR A 1 128 ? -11.308 -1.219 5.102 1.00 64.25 128 THR A O 1
ATOM 1051 N N . TRP A 1 129 ? -12.830 -2.801 5.568 1.00 71.69 129 TRP A N 1
ATOM 1052 C CA . TRP A 1 129 ? -12.659 -2.740 7.016 1.00 71.69 129 TRP A CA 1
ATOM 1053 C C . TRP A 1 129 ? -11.462 -3.573 7.475 1.00 71.69 129 TRP A C 1
ATOM 1055 O O . TRP A 1 129 ? -11.276 -4.709 7.034 1.00 71.69 129 TRP A O 1
ATOM 1065 N N . ALA A 1 130 ? -10.677 -3.020 8.400 1.00 72.88 130 ALA A N 1
ATOM 1066 C CA . ALA A 1 130 ? -9.530 -3.704 8.985 1.00 72.88 130 ALA A CA 1
ATOM 1067 C C . ALA A 1 130 ? -9.959 -4.984 9.731 1.00 72.88 130 ALA A C 1
ATOM 1069 O O . ALA A 1 130 ? -10.924 -4.985 10.499 1.00 72.88 130 ALA A O 1
ATOM 1070 N N . ARG A 1 131 ? -9.235 -6.083 9.475 1.00 78.44 131 ARG A N 1
ATOM 1071 C CA . ARG A 1 131 ? -9.422 -7.420 10.080 1.00 78.44 131 ARG A CA 1
ATOM 1072 C C . ARG A 1 131 ? -8.156 -7.859 10.815 1.00 78.44 131 ARG A C 1
ATOM 1074 O O . ARG A 1 131 ? -7.642 -8.956 10.612 1.00 78.44 131 ARG A O 1
ATOM 1081 N N . ASP A 1 132 ? -7.612 -6.946 11.594 1.00 67.50 132 ASP A N 1
ATOM 1082 C CA . ASP A 1 132 ? -6.367 -7.062 12.345 1.00 67.50 132 ASP A CA 1
ATOM 1083 C C . ASP A 1 132 ? -6.566 -7.608 13.772 1.00 67.50 132 ASP A C 1
ATOM 1085 O O . ASP A 1 132 ? -5.614 -7.752 14.533 1.00 67.50 132 ASP A O 1
ATOM 1089 N N . GLU A 1 133 ? -7.791 -7.982 14.143 1.00 71.50 133 GLU A N 1
ATOM 1090 C CA . GLU A 1 133 ? -8.035 -8.631 15.429 1.00 71.50 133 GLU A CA 1
ATOM 1091 C C . GLU A 1 133 ? -7.421 -10.041 15.477 1.00 71.50 133 GLU A C 1
ATOM 1093 O O . GLU A 1 133 ? -7.424 -10.755 14.463 1.00 71.50 133 GLU A O 1
ATOM 1098 N N . PRO A 1 134 ? -6.974 -10.501 16.663 1.00 70.31 134 PRO A N 1
ATOM 1099 C CA . PRO A 1 134 ? -6.384 -11.829 16.833 1.00 70.31 134 PRO A CA 1
ATOM 1100 C C . PRO A 1 134 ? -7.249 -12.965 16.273 1.00 70.31 134 PRO A C 1
ATOM 1102 O O . PRO A 1 134 ? -6.716 -13.948 15.764 1.00 70.31 134 PRO A O 1
ATOM 1105 N N . TYR A 1 135 ? -8.577 -12.816 16.325 1.00 75.44 135 TYR A N 1
ATOM 1106 C CA . TYR A 1 135 ? -9.531 -13.768 15.758 1.00 75.44 135 TYR A CA 1
ATOM 1107 C C . TYR A 1 135 ? -9.342 -13.957 14.241 1.00 75.44 135 TYR A C 1
ATOM 1109 O O . TYR A 1 135 ? -9.051 -15.065 13.791 1.00 75.44 135 TYR A O 1
ATOM 1117 N N . PHE A 1 136 ? -9.419 -12.873 13.460 1.00 77.81 136 PHE A N 1
ATOM 1118 C CA . PHE A 1 136 ? -9.281 -12.917 11.998 1.00 77.81 136 PHE A CA 1
ATOM 1119 C C . PHE A 1 136 ? -7.840 -13.193 11.549 1.00 77.81 136 PHE A C 1
ATOM 1121 O O . PHE A 1 136 ? -7.618 -13.830 10.517 1.00 77.81 136 PHE A O 1
ATOM 1128 N N . MET A 1 137 ? -6.844 -12.744 12.319 1.00 77.12 137 MET A N 1
ATOM 1129 C CA . MET A 1 137 ? -5.442 -13.078 12.056 1.00 77.12 137 MET A CA 1
ATOM 1130 C C . MET A 1 137 ? -5.190 -14.583 12.212 1.00 77.12 137 MET A C 1
ATOM 1132 O O . MET A 1 137 ? -4.571 -15.194 11.338 1.00 77.12 137 MET A O 1
ATOM 1136 N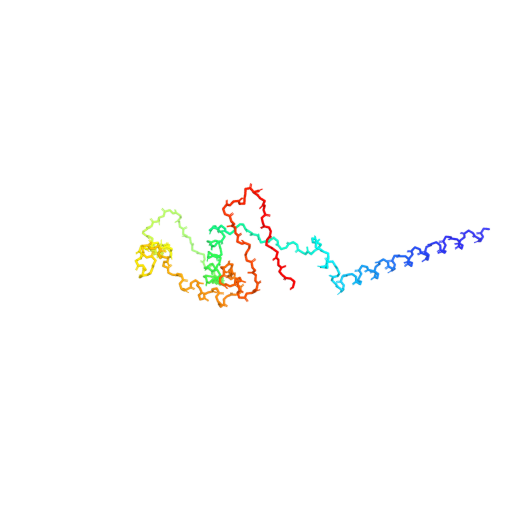 N . LYS A 1 138 ? -5.728 -15.199 13.274 1.00 77.50 138 LYS A N 1
ATOM 1137 C CA . LYS A 1 138 ? -5.620 -16.644 13.509 1.00 77.50 138 LYS A CA 1
ATOM 1138 C C . LYS A 1 138 ? -6.300 -17.454 12.406 1.00 77.50 138 LYS A C 1
ATOM 1140 O O . LYS A 1 138 ? -5.729 -18.448 11.964 1.00 77.50 138 LYS A O 1
ATOM 1145 N N . GLU A 1 139 ? -7.469 -17.016 11.937 1.00 79.31 139 GLU A N 1
ATOM 1146 C CA . GLU A 1 139 ? -8.178 -17.634 10.804 1.00 79.31 139 GLU A CA 1
ATOM 1147 C C . GLU A 1 139 ? -7.323 -17.636 9.524 1.00 79.31 139 GLU A C 1
ATOM 1149 O O . GLU A 1 139 ? -7.279 -18.630 8.804 1.00 79.31 139 GLU A O 1
ATOM 1154 N N . LYS A 1 140 ? -6.563 -16.561 9.281 1.00 76.38 140 LYS A N 1
ATOM 1155 C CA . LYS A 1 140 ? -5.640 -16.442 8.140 1.00 76.38 140 LYS A CA 1
ATOM 1156 C C . LYS A 1 140 ? -4.274 -17.106 8.354 1.00 76.38 140 LYS A C 1
ATOM 1158 O O . LYS A 1 140 ? -3.370 -16.903 7.549 1.00 76.38 140 LYS A O 1
ATOM 1163 N N . GLY A 1 141 ? -4.089 -17.855 9.441 1.00 73.88 141 GLY A N 1
ATOM 1164 C CA . GLY A 1 141 ? -2.813 -18.506 9.761 1.00 73.88 141 GLY A CA 1
ATOM 1165 C C . GLY A 1 141 ? -1.696 -17.538 10.168 1.00 73.88 141 GLY A C 1
ATOM 1166 O O . GLY A 1 141 ? -0.540 -17.942 10.300 1.00 73.88 141 GLY A O 1
ATOM 1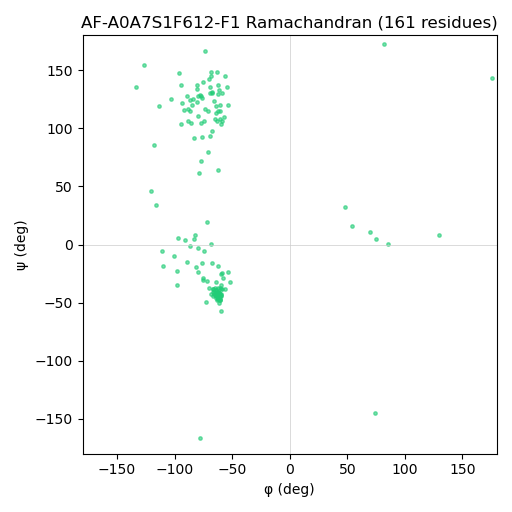167 N N . ILE A 1 142 ? -2.024 -16.267 10.404 1.00 70.94 142 ILE A N 1
ATOM 1168 C CA . ILE A 1 142 ? -1.075 -15.248 10.835 1.00 70.94 142 ILE A CA 1
ATOM 1169 C C . ILE A 1 142 ? -0.858 -15.417 12.340 1.00 70.94 142 ILE A C 1
ATOM 1171 O O . ILE A 1 142 ? -1.744 -15.150 13.154 1.00 70.94 142 ILE A O 1
ATOM 1175 N N . LYS A 1 143 ? 0.338 -15.864 12.726 1.00 67.12 143 LYS A N 1
ATOM 1176 C CA . LYS A 1 143 ? 0.720 -16.004 14.135 1.00 67.12 143 LYS A CA 1
ATOM 1177 C C . LYS A 1 143 ? 1.282 -14.679 14.641 1.00 67.12 143 LYS A C 1
ATOM 1179 O O . LYS A 1 143 ? 2.340 -14.246 14.195 1.00 67.12 143 LYS A O 1
ATOM 1184 N N . GLN A 1 144 ? 0.593 -14.042 15.585 1.00 62.41 144 GLN A N 1
ATOM 1185 C CA . GLN A 1 144 ? 1.190 -12.946 16.347 1.00 62.41 144 GLN A CA 1
ATOM 1186 C C . GLN A 1 144 ? 2.308 -13.512 17.232 1.00 62.41 144 GLN A C 1
ATOM 1188 O O . GLN A 1 144 ? 2.109 -14.510 17.930 1.00 62.41 144 GLN A O 1
ATOM 1193 N N . LYS A 1 145 ? 3.494 -12.890 17.198 1.00 62.56 145 LYS A N 1
ATOM 1194 C CA . LYS A 1 145 ? 4.554 -13.184 18.168 1.00 62.56 145 LYS A CA 1
ATOM 1195 C C . LYS A 1 145 ? 4.021 -12.771 19.540 1.00 62.56 145 LYS A C 1
ATOM 1197 O O . LYS A 1 145 ? 3.678 -11.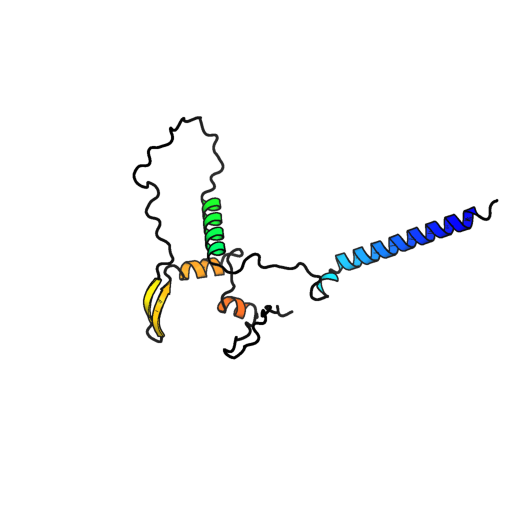609 19.732 1.00 62.56 145 LYS A O 1
ATOM 1202 N N . ILE A 1 146 ? 3.921 -13.720 20.468 1.00 61.50 146 ILE A N 1
ATOM 1203 C CA . ILE A 1 146 ? 3.562 -13.423 21.857 1.00 61.50 146 ILE A CA 1
ATOM 1204 C C . ILE A 1 146 ? 4.670 -12.525 22.408 1.00 61.50 146 ILE A C 1
ATOM 1206 O O . ILE A 1 146 ? 5.826 -12.941 22.481 1.00 61.50 146 ILE A O 1
ATOM 1210 N N . LEU A 1 147 ? 4.322 -11.282 22.733 1.00 55.69 147 LEU A N 1
ATOM 1211 C CA . LEU A 1 147 ? 5.223 -10.363 23.414 1.00 55.69 147 LEU A CA 1
ATOM 1212 C C . LEU A 1 147 ? 5.298 -10.810 24.873 1.00 55.69 147 LEU A C 1
ATOM 1214 O O . LEU A 1 147 ? 4.337 -10.670 25.628 1.00 55.69 147 LEU A O 1
ATOM 1218 N N . THR A 1 148 ? 6.417 -11.414 25.257 1.00 54.47 148 THR A N 1
ATOM 1219 C CA . THR A 1 148 ? 6.729 -11.663 26.664 1.00 54.47 148 THR A CA 1
ATOM 1220 C C . THR A 1 148 ? 7.156 -10.347 27.321 1.00 54.47 148 THR A C 1
ATOM 1222 O O . THR A 1 148 ? 7.912 -9.603 26.694 1.00 54.47 148 THR A O 1
ATOM 1225 N N . PRO A 1 149 ? 6.731 -10.059 28.568 1.00 53.91 149 PRO A N 1
ATOM 1226 C CA . PRO A 1 149 ? 7.105 -8.835 29.289 1.00 53.91 149 PRO A CA 1
ATOM 1227 C C . PRO A 1 149 ? 8.619 -8.577 29.374 1.00 53.91 149 PRO A C 1
ATOM 1229 O O . PRO A 1 149 ? 9.033 -7.431 29.493 1.00 53.91 149 PRO A O 1
ATOM 1232 N N . ASP A 1 150 ? 9.435 -9.628 29.256 1.00 57.06 150 ASP A N 1
ATOM 1233 C CA . ASP A 1 150 ? 10.899 -9.564 29.333 1.00 57.06 150 ASP A CA 1
ATOM 1234 C C . ASP A 1 150 ? 11.600 -9.171 28.013 1.00 57.06 150 ASP A C 1
ATOM 1236 O O . ASP A 1 150 ? 12.831 -9.174 27.949 1.00 57.06 150 ASP A O 1
ATOM 1240 N N . ASP A 1 151 ? 10.870 -8.830 26.941 1.00 51.34 151 ASP A N 1
ATOM 1241 C CA . ASP A 1 151 ? 11.472 -8.426 25.656 1.00 51.34 151 ASP A CA 1
ATOM 1242 C C . ASP A 1 151 ? 11.993 -6.966 25.724 1.00 51.34 151 ASP A C 1
ATOM 1244 O O . ASP A 1 151 ? 11.434 -6.032 25.152 1.00 51.34 151 ASP A O 1
ATOM 1248 N N . MET A 1 152 ? 13.097 -6.765 26.456 1.00 53.16 152 MET A N 1
ATOM 1249 C CA . MET A 1 152 ? 13.791 -5.481 26.695 1.00 53.16 152 MET A CA 1
ATOM 1250 C C . MET A 1 152 ? 14.470 -4.892 25.445 1.00 53.16 152 MET A C 1
ATOM 1252 O O . MET A 1 152 ? 15.119 -3.849 25.512 1.00 53.16 152 MET A O 1
ATOM 1256 N N . THR A 1 153 ? 14.376 -5.562 24.297 1.00 57.62 153 THR A N 1
ATOM 1257 C CA . THR A 1 153 ? 15.158 -5.204 23.108 1.00 57.62 153 THR A CA 1
ATOM 1258 C C . THR A 1 153 ? 14.639 -3.967 22.379 1.00 57.62 153 THR A C 1
ATOM 1260 O O . THR A 1 153 ? 15.367 -3.425 21.549 1.00 57.62 153 THR A O 1
ATOM 1263 N N . GLY A 1 154 ? 13.402 -3.518 22.645 1.00 46.44 154 GLY A N 1
ATOM 1264 C CA . GLY A 1 154 ? 12.791 -2.365 21.962 1.00 46.44 154 GLY A CA 1
ATOM 1265 C C . GLY A 1 154 ? 12.792 -2.490 20.432 1.00 46.44 154 GLY A C 1
ATOM 1266 O O . GLY A 1 154 ? 12.645 -1.501 19.716 1.00 46.44 154 GLY A O 1
ATOM 1267 N N . SER A 1 155 ? 13.020 -3.700 19.918 1.00 52.34 155 SER A N 1
ATOM 1268 C CA . SER A 1 155 ? 13.193 -3.938 18.499 1.00 52.34 155 SER A CA 1
ATOM 1269 C C . SER A 1 155 ? 11.821 -3.927 17.835 1.00 52.34 155 SER A C 1
ATOM 1271 O O . SER A 1 155 ? 10.892 -4.595 18.287 1.00 52.34 155 SER A O 1
ATOM 1273 N N . PHE A 1 156 ? 11.671 -3.135 16.769 1.00 47.88 156 PHE A N 1
ATOM 1274 C CA . PHE A 1 156 ? 10.451 -3.141 15.966 1.00 47.88 156 PHE A CA 1
ATOM 1275 C C . PHE A 1 156 ? 10.211 -4.566 15.455 1.00 47.88 156 PHE A C 1
ATOM 1277 O O . PHE A 1 156 ? 10.956 -5.074 14.613 1.00 47.88 156 PHE A O 1
ATOM 1284 N N . VAL A 1 157 ? 9.185 -5.228 15.991 1.00 46.47 157 VAL A N 1
ATOM 1285 C CA . VAL A 1 157 ? 8.789 -6.565 15.553 1.00 46.47 157 VAL A CA 1
ATOM 1286 C C . VAL A 1 157 ? 8.038 -6.409 14.240 1.00 46.47 157 VAL A C 1
ATOM 1288 O O . VAL A 1 157 ? 6.889 -5.976 14.205 1.00 46.47 157 VAL A O 1
ATOM 1291 N N . TYR A 1 158 ? 8.700 -6.758 13.143 1.00 48.75 158 TYR A N 1
ATOM 1292 C CA . TYR A 1 158 ? 8.049 -6.852 11.845 1.00 48.75 158 TYR A CA 1
ATOM 1293 C C . TYR A 1 158 ? 7.226 -8.137 11.798 1.00 48.75 158 TYR A C 1
ATOM 1295 O O . TYR A 1 158 ? 7.736 -9.231 12.045 1.00 48.75 158 TYR A O 1
ATOM 1303 N N . GLN A 1 159 ? 5.945 -8.000 11.475 1.00 45.06 159 GLN A N 1
ATOM 1304 C CA . GLN A 1 159 ? 5.059 -9.131 11.251 1.00 45.06 159 GLN A CA 1
ATOM 1305 C C . GLN A 1 159 ? 5.545 -9.909 10.020 1.00 45.06 159 GLN A C 1
ATOM 1307 O O . GLN A 1 159 ? 5.442 -9.432 8.891 1.00 45.06 159 GLN A O 1
ATOM 1312 N N . GLN A 1 160 ? 6.109 -11.099 10.235 1.00 46.34 160 GLN A N 1
ATOM 1313 C CA . GLN A 1 160 ? 6.452 -12.003 9.141 1.00 46.34 160 GLN A CA 1
ATOM 1314 C C . GLN A 1 160 ? 5.163 -12.611 8.586 1.00 46.34 160 GLN A C 1
ATOM 1316 O O . GLN A 1 160 ? 4.445 -13.317 9.294 1.00 46.34 160 GLN A O 1
ATOM 1321 N N . MET A 1 161 ? 4.863 -12.326 7.318 1.00 32.31 161 MET A N 1
ATOM 1322 C CA . MET A 1 161 ? 3.858 -13.092 6.586 1.00 32.31 161 MET A CA 1
ATOM 1323 C C . MET A 1 161 ? 4.418 -14.495 6.331 1.00 32.31 161 MET A C 1
ATOM 1325 O O . MET A 1 161 ? 5.563 -14.642 5.904 1.00 32.31 161 MET A O 1
ATOM 1329 N N . VAL A 1 162 ? 3.624 -15.513 6.658 1.00 45.78 162 VAL A N 1
ATOM 1330 C CA . VAL A 1 162 ? 3.933 -16.913 6.344 1.00 45.78 162 VAL A CA 1
ATOM 1331 C C . VAL A 1 162 ? 3.812 -17.082 4.818 1.00 45.78 162 VAL A C 1
ATOM 1333 O O . VAL A 1 162 ? 2.866 -16.516 4.263 1.00 45.78 162 VAL A O 1
ATOM 1336 N N . PRO A 1 163 ? 4.762 -17.762 4.147 1.00 48.62 163 PRO A N 1
ATOM 1337 C CA . PRO A 1 163 ? 4.706 -18.007 2.703 1.00 48.62 163 PRO A CA 1
ATOM 1338 C C . PRO A 1 163 ? 3.487 -18.832 2.280 1.00 48.62 163 PRO A C 1
ATOM 1340 O O . PRO A 1 163 ? 3.017 -19.663 3.094 1.00 48.62 163 PRO A O 1
#

Mean predicted aligned error: 18.5 Å

Foldseek 3Di:
DPVVVVVVVVVVVVVVVVVVVVVVVVVVCVVVVVLVVDPPSDPPPDPPDDPDVVVVVVVVVVVVCVVVDDPDDPDDDDDDDPDDDDDDPPDDDDDQQDFDFDQDPPPGTDTDGHPVVVLVVCLVPDPPRDPPDPVSCVVVVQDDDPDDPPPPVPDPDDRDDDD